Protein AF-D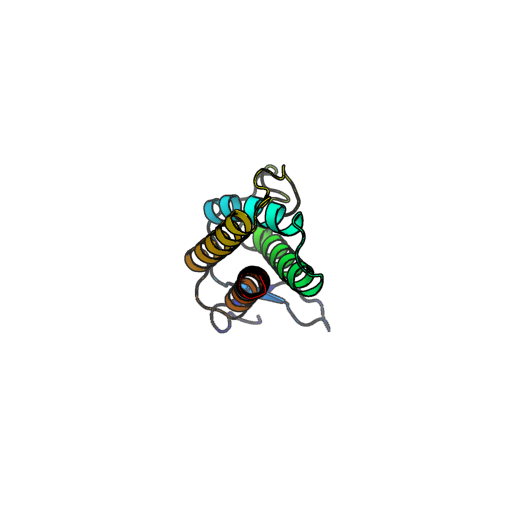4X4C1-F1 (afdb_monomer_lite)

Sequence (150 aa):
SYGEYNGAVPYGGQTGIPSRWRPAKAMPIELHLQLAPLMRGLAAVGFSSRVRSKLGAARSELDDWWPMEHRDEQGRALDDIYYGGPIVVCGDSDVERLAMLTEARSIVLRGYDDCKPRRTLLAAFDAGVAELQKAERNGAAAFAGARGAN

Radius of gyration: 18.11 Å; chains: 1; bounding box: 56×32×57 Å

InterPro domains:
  IPR040531 Domain of unknown function DUF5623 [PF18536] (21-130)

Foldseek 3Di:
DPDDDQQWDFDDDDVVGDTDIDGVAAFDPVLLLVLQLLLVQLLVDDDDPVLNVLSVVLLVNSLVVVCVRCVPPDDPPPRPSNNDDDNPQHCPDLVSNLVSLVSSLVSLPVGGDDDPSSVSSNVSSVVSNVRSVVVVVVVVVVVVVVVVVD

pLDDT: mean 86.86, std 12.51, range [45.78, 98.5]

Organism: NCBI:txid742159

Secondary structure (DSSP, 8-state):
----BTTEEEE---TTSPPEEEESSPPPHHHHHHHHHHHHHHHHS---HHHHHHHHHHHHHHHHHHHHHSTTT--GGGTTTTTSS-------SHHHHHHHHHHHHHHHHHHS-S-HHHHHHHHHHHHHHHHHHHHHHHHHHHHHHHHTT-

Structure (mmCIF, N/CA/C/O backbone):
data_AF-D4X4C1-F1
#
_entry.id   AF-D4X4C1-F1
#
loop_
_atom_site.group_PDB
_atom_site.id
_atom_site.type_symbol
_atom_site.label_atom_id
_atom_site.label_alt_id
_atom_site.label_comp_id
_atom_site.label_asym_id
_atom_site.label_entity_id
_atom_site.label_seq_id
_atom_site.pdbx_PDB_ins_code
_atom_site.Cartn_x
_atom_site.Cartn_y
_atom_site.Cartn_z
_atom_site.occupancy
_atom_site.B_iso_or_equiv
_atom_site.auth_seq_id
_atom_site.auth_comp_id
_atom_site.auth_asym_id
_atom_site.auth_atom_id
_atom_site.pdbx_PDB_model_num
ATOM 1 N N . SER A 1 1 ? 23.581 -10.715 -14.361 1.00 49.72 1 SER A N 1
ATOM 2 C CA . SER A 1 1 ? 22.423 -9.982 -13.819 1.00 49.72 1 SER A CA 1
ATOM 3 C C . SER A 1 1 ? 21.867 -10.788 -12.661 1.00 49.72 1 SER A C 1
ATOM 5 O O . SER A 1 1 ? 21.866 -12.010 -12.742 1.00 49.72 1 SER A O 1
ATOM 7 N N . TYR A 1 2 ? 21.440 -10.149 -11.573 1.00 56.53 2 TYR A N 1
ATOM 8 C CA . TYR A 1 2 ? 20.542 -10.825 -10.638 1.00 56.53 2 TYR A CA 1
ATOM 9 C C . TYR A 1 2 ? 19.209 -10.963 -11.382 1.00 56.53 2 TYR A C 1
ATOM 11 O O . TYR A 1 2 ? 18.573 -9.958 -11.693 1.00 56.53 2 TYR A O 1
ATOM 19 N N . GLY A 1 3 ? 18.909 -12.180 -11.837 1.00 76.31 3 GLY A N 1
ATOM 20 C CA . GLY A 1 3 ? 17.711 -12.478 -12.618 1.00 76.31 3 GLY A CA 1
ATOM 21 C C . GLY A 1 3 ? 16.436 -12.330 -11.792 1.00 76.31 3 GLY A C 1
ATOM 22 O O . GLY A 1 3 ? 16.487 -12.169 -10.570 1.00 76.31 3 GLY A O 1
ATOM 23 N N . GLU A 1 4 ? 15.295 -12.395 -12.474 1.00 82.81 4 GLU A N 1
ATOM 24 C CA . GLU A 1 4 ? 14.002 -12.567 -11.819 1.00 82.81 4 GLU A CA 1
ATOM 25 C C . GLU A 1 4 ? 14.052 -13.766 -10.860 1.00 82.81 4 GLU A C 1
ATOM 27 O O . GLU A 1 4 ? 14.576 -14.831 -11.195 1.00 82.81 4 GLU A O 1
ATOM 32 N N . TYR A 1 5 ? 13.514 -13.592 -9.655 1.00 84.50 5 TYR A N 1
ATOM 33 C CA . TYR A 1 5 ? 13.437 -14.637 -8.644 1.00 84.50 5 TYR A CA 1
ATOM 34 C C . TYR A 1 5 ? 12.056 -14.628 -7.992 1.00 84.50 5 TYR A C 1
ATOM 36 O O . TYR A 1 5 ? 11.664 -13.644 -7.364 1.00 84.50 5 TYR A O 1
ATOM 44 N N . ASN A 1 6 ? 11.319 -15.737 -8.124 1.00 89.44 6 ASN A N 1
ATOM 45 C CA . ASN A 1 6 ? 9.973 -15.915 -7.565 1.00 89.44 6 ASN A CA 1
ATOM 46 C C . ASN A 1 6 ? 9.020 -14.737 -7.877 1.00 89.44 6 ASN A C 1
ATOM 48 O O . ASN A 1 6 ? 8.379 -14.196 -6.970 1.00 89.44 6 ASN A O 1
ATOM 52 N N . GLY A 1 7 ? 8.972 -14.308 -9.145 1.00 92.12 7 GLY A N 1
ATOM 53 C CA . GLY A 1 7 ? 8.093 -13.230 -9.615 1.00 92.12 7 GLY A CA 1
ATOM 54 C C . GLY A 1 7 ? 8.498 -11.824 -9.159 1.00 92.12 7 GLY A C 1
ATOM 55 O O . GLY A 1 7 ? 7.677 -10.906 -9.185 1.00 92.12 7 GLY A O 1
ATOM 56 N N . ALA A 1 8 ? 9.738 -11.640 -8.699 1.00 94.06 8 ALA A N 1
ATOM 57 C CA . ALA A 1 8 ? 10.288 -10.347 -8.315 1.00 94.06 8 ALA A CA 1
ATOM 58 C C . ALA A 1 8 ? 11.611 -10.073 -9.036 1.00 94.06 8 ALA A C 1
ATOM 60 O O . ALA A 1 8 ? 12.411 -10.983 -9.254 1.00 94.06 8 ALA A O 1
ATOM 61 N N . VAL A 1 9 ? 11.859 -8.805 -9.356 1.00 92.75 9 VAL A N 1
ATOM 62 C CA . VAL A 1 9 ? 13.110 -8.335 -9.958 1.00 92.75 9 VAL A CA 1
ATOM 63 C C . VAL A 1 9 ? 13.825 -7.374 -9.011 1.00 92.75 9 VAL A C 1
ATOM 65 O O . VAL A 1 9 ? 13.172 -6.581 -8.318 1.00 92.75 9 VAL A O 1
ATOM 68 N N . PRO A 1 10 ? 15.163 -7.436 -8.944 1.00 91.50 10 PRO A N 1
ATOM 69 C CA . PRO A 1 10 ? 15.923 -6.508 -8.135 1.00 91.50 10 PRO A CA 1
ATOM 70 C C . PRO A 1 10 ? 15.916 -5.123 -8.783 1.00 91.50 10 PRO A C 1
ATOM 72 O O . PRO A 1 10 ? 16.012 -4.982 -10.003 1.00 91.50 10 PRO A O 1
ATOM 75 N N . TYR A 1 11 ? 15.845 -4.091 -7.955 1.00 87.69 11 TYR A N 1
ATOM 76 C CA . TYR A 1 11 ? 16.026 -2.710 -8.373 1.00 87.69 11 TYR A CA 1
ATOM 77 C C . TYR A 1 11 ? 16.848 -1.953 -7.329 1.00 87.69 11 TYR A C 1
ATOM 79 O O . TYR A 1 11 ? 16.915 -2.324 -6.151 1.00 87.69 11 TYR A O 1
ATOM 87 N N . GLY A 1 12 ? 17.525 -0.905 -7.794 1.00 76.31 12 GLY A N 1
ATOM 88 C CA . GLY A 1 12 ? 18.534 -0.225 -6.996 1.00 76.31 12 GLY A CA 1
ATOM 89 C C . GLY A 1 12 ? 19.686 -1.150 -6.580 1.00 76.31 12 GLY A C 1
ATOM 90 O O . GLY A 1 12 ? 19.873 -2.250 -7.107 1.00 76.31 12 GLY A O 1
ATOM 91 N N . GLY A 1 13 ? 20.463 -0.681 -5.608 1.00 65.38 13 GLY A N 1
ATOM 92 C CA . GLY A 1 13 ? 21.678 -1.342 -5.140 1.00 65.38 13 GLY A CA 1
ATOM 93 C C . GLY A 1 13 ? 22.934 -0.690 -5.715 1.00 65.38 13 GLY A C 1
ATOM 94 O O . GLY A 1 13 ? 23.087 -0.529 -6.923 1.00 65.38 13 GLY A O 1
ATOM 95 N N . GLN A 1 14 ? 23.835 -0.309 -4.817 1.00 61.19 14 GLN A N 1
ATOM 96 C CA . GLN A 1 14 ? 25.229 0.002 -5.123 1.00 61.19 14 GLN A CA 1
ATOM 97 C C . GLN A 1 14 ? 26.100 -1.139 -4.592 1.00 61.19 14 GLN A C 1
ATOM 99 O O . GLN A 1 14 ? 25.642 -1.947 -3.782 1.00 61.19 14 GLN A O 1
ATOM 104 N N . THR A 1 15 ? 27.361 -1.212 -5.013 1.00 69.62 15 THR A N 1
ATOM 105 C CA . THR A 1 15 ? 28.326 -2.164 -4.446 1.00 69.62 15 THR A CA 1
ATOM 106 C C . THR A 1 15 ? 28.327 -2.069 -2.916 1.00 69.62 15 THR A C 1
ATOM 108 O O . THR A 1 15 ? 28.606 -1.012 -2.361 1.00 69.62 15 THR A O 1
ATOM 111 N N . GLY A 1 16 ? 27.988 -3.168 -2.235 1.00 74.56 16 GLY A N 1
ATOM 112 C CA . GLY A 1 16 ? 27.898 -3.233 -0.769 1.00 74.56 16 GLY A CA 1
ATOM 113 C C . GLY A 1 16 ? 26.521 -2.911 -0.167 1.00 74.56 16 GLY A C 1
ATOM 114 O O . GLY A 1 16 ? 26.331 -3.134 1.025 1.00 74.56 16 GLY A O 1
ATOM 115 N N . ILE A 1 17 ? 25.545 -2.458 -0.962 1.00 75.38 17 ILE A N 1
ATOM 116 C CA . ILE A 1 17 ? 24.158 -2.233 -0.526 1.00 75.38 17 ILE A CA 1
ATOM 117 C C . ILE A 1 17 ? 23.270 -3.347 -1.100 1.00 75.38 17 ILE A C 1
ATOM 119 O O . ILE A 1 17 ? 23.222 -3.503 -2.323 1.00 75.38 17 ILE A O 1
ATOM 123 N N . PRO A 1 18 ? 22.544 -4.115 -0.262 1.00 78.56 18 PRO A N 1
ATOM 124 C CA . PRO A 1 18 ? 21.614 -5.129 -0.749 1.00 78.56 18 PRO A CA 1
ATOM 125 C C . PRO A 1 18 ? 20.574 -4.538 -1.709 1.00 78.56 18 PRO A C 1
ATOM 127 O O . PRO A 1 18 ? 19.981 -3.497 -1.423 1.00 78.56 18 PRO A O 1
ATOM 130 N N . SER A 1 19 ? 20.323 -5.217 -2.830 1.00 83.94 19 SER A N 1
ATOM 131 C CA . SER A 1 19 ? 19.269 -4.815 -3.766 1.00 83.94 19 SER A CA 1
ATOM 132 C C . SER A 1 19 ? 17.891 -4.872 -3.108 1.00 83.94 19 SER A C 1
ATOM 134 O O . SER A 1 19 ? 17.571 -5.818 -2.378 1.00 83.94 19 SER A O 1
ATOM 136 N N . ARG A 1 20 ? 17.054 -3.878 -3.418 1.00 90.25 20 ARG A N 1
ATOM 137 C CA . ARG A 1 20 ? 15.615 -3.927 -3.143 1.00 90.25 20 ARG A CA 1
ATOM 138 C C . ARG A 1 20 ? 14.928 -4.726 -4.245 1.00 90.25 20 ARG A C 1
ATOM 140 O O . ARG A 1 20 ? 15.529 -5.020 -5.275 1.00 90.25 20 ARG A O 1
ATOM 147 N N . TRP A 1 21 ? 13.687 -5.131 -4.002 1.00 93.75 21 TRP A N 1
ATOM 148 C CA . TRP A 1 21 ? 12.955 -6.036 -4.884 1.00 93.75 21 TRP A CA 1
ATOM 149 C C . TRP A 1 21 ? 11.563 -5.494 -5.148 1.00 93.75 21 TRP A C 1
ATOM 151 O O . TRP A 1 21 ? 10.847 -5.178 -4.201 1.00 93.75 21 TRP A O 1
ATOM 161 N N . ARG A 1 22 ? 11.180 -5.457 -6.422 1.00 94.94 22 ARG A N 1
ATOM 162 C CA . ARG A 1 22 ? 9.832 -5.102 -6.868 1.00 94.94 22 ARG A CA 1
ATOM 163 C C . ARG A 1 22 ? 9.187 -6.283 -7.594 1.00 94.94 22 ARG A C 1
ATOM 165 O O . ARG A 1 22 ? 9.913 -7.186 -8.021 1.00 94.94 22 ARG A O 1
ATOM 172 N N . PRO A 1 23 ? 7.855 -6.324 -7.731 1.00 96.56 23 PRO A N 1
ATOM 173 C CA . PRO A 1 23 ? 7.194 -7.292 -8.598 1.00 96.56 23 PRO A CA 1
ATOM 174 C C . PRO A 1 23 ? 7.767 -7.244 -10.022 1.00 96.56 23 PRO A C 1
ATOM 176 O O . PRO A 1 23 ? 8.090 -6.174 -10.537 1.00 96.56 23 PRO A O 1
ATOM 179 N N . ALA A 1 24 ? 7.938 -8.412 -10.645 1.00 95.00 24 ALA A N 1
ATOM 180 C CA . ALA A 1 24 ? 8.438 -8.509 -12.017 1.00 95.00 24 ALA A CA 1
ATOM 181 C C . ALA A 1 24 ? 7.426 -7.932 -13.018 1.00 95.00 24 ALA A C 1
ATOM 183 O O . ALA A 1 24 ? 7.781 -7.147 -13.897 1.00 95.00 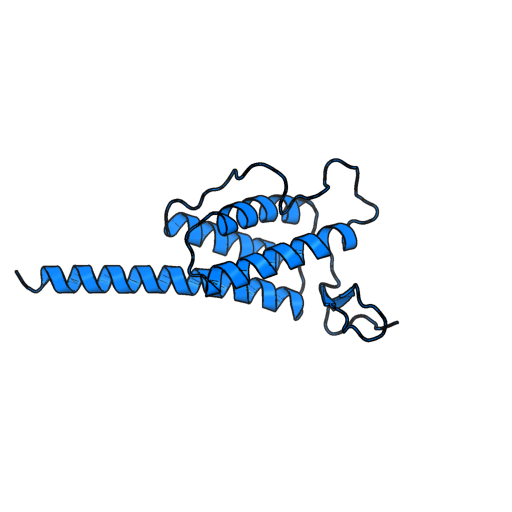24 ALA A O 1
ATOM 184 N N . LYS A 1 25 ? 6.151 -8.281 -12.826 1.00 94.75 25 LYS A N 1
ATOM 185 C CA . LYS A 1 25 ? 5.018 -7.705 -13.545 1.00 94.75 25 LYS A CA 1
ATOM 186 C C . LYS A 1 25 ? 4.744 -6.291 -13.039 1.00 94.75 25 LYS A C 1
ATOM 188 O O . LYS A 1 25 ? 4.508 -6.120 -11.847 1.00 94.75 25 LYS A O 1
ATOM 193 N N . ALA A 1 26 ? 4.737 -5.327 -13.953 1.00 94.69 26 ALA A N 1
ATOM 194 C CA . ALA A 1 26 ? 4.292 -3.966 -13.680 1.00 94.69 26 ALA A CA 1
ATOM 195 C C . ALA A 1 26 ? 2.781 -3.923 -13.409 1.00 94.69 26 ALA A C 1
ATOM 197 O O . ALA A 1 26 ? 2.005 -4.605 -14.092 1.00 94.69 26 ALA A O 1
ATOM 198 N N . MET A 1 27 ? 2.360 -3.118 -12.436 1.00 96.69 27 MET A N 1
ATOM 199 C CA . MET A 1 27 ? 0.948 -2.800 -12.257 1.00 96.69 27 MET A CA 1
ATOM 200 C C . MET A 1 27 ? 0.522 -1.821 -13.367 1.00 96.69 27 MET A C 1
ATOM 202 O O . MET A 1 27 ? 1.248 -0.884 -13.656 1.00 96.69 27 MET A O 1
ATOM 206 N N . PRO A 1 28 ? -0.657 -1.981 -13.991 1.00 95.06 28 PRO A N 1
ATOM 207 C CA . PRO A 1 28 ? -1.173 -0.996 -14.944 1.00 95.06 28 PRO A CA 1
ATOM 208 C C . PRO A 1 28 ? -1.282 0.424 -14.365 1.00 95.06 28 PRO A C 1
ATOM 210 O O . PRO A 1 28 ? -1.666 0.595 -13.202 1.00 95.06 28 PRO A O 1
ATOM 213 N N . ILE A 1 29 ? -1.047 1.441 -15.203 1.00 93.19 29 ILE A N 1
ATOM 214 C CA . ILE A 1 29 ? -1.110 2.865 -14.828 1.00 93.19 29 ILE A CA 1
ATOM 215 C C . ILE A 1 29 ? -2.432 3.213 -14.142 1.00 93.19 29 ILE A C 1
ATOM 217 O O . ILE A 1 29 ? -2.455 3.889 -13.115 1.00 93.19 29 ILE A O 1
ATOM 221 N N . GLU A 1 30 ? -3.550 2.719 -14.664 1.00 93.81 30 GLU A N 1
ATOM 222 C CA . GLU A 1 30 ? -4.881 3.025 -14.142 1.00 93.81 30 GLU A CA 1
ATOM 223 C C . GLU A 1 30 ? -5.056 2.532 -12.703 1.00 93.81 30 GLU A C 1
ATOM 225 O O . GLU A 1 30 ? -5.705 3.192 -11.891 1.00 93.81 30 GLU A O 1
ATOM 230 N N . LEU A 1 31 ? -4.450 1.391 -12.364 1.00 96.75 31 LEU A N 1
ATOM 231 C CA . LEU A 1 31 ? -4.486 0.849 -11.008 1.00 96.75 31 LEU A CA 1
ATOM 232 C C . LEU A 1 31 ? -3.603 1.665 -10.060 1.00 96.75 31 LEU A C 1
ATOM 234 O O . LEU A 1 31 ? -4.013 1.929 -8.930 1.00 96.75 31 LEU A O 1
ATOM 238 N N . HIS A 1 32 ? -2.452 2.146 -10.527 1.00 95.19 32 HIS A N 1
ATOM 239 C CA . HIS A 1 32 ? -1.633 3.105 -9.786 1.00 95.19 32 HIS A CA 1
ATOM 240 C C . HIS A 1 32 ? -2.398 4.400 -9.483 1.00 95.19 32 HIS A C 1
ATOM 242 O O . HIS A 1 32 ? -2.400 4.868 -8.342 1.00 95.19 32 HIS A O 1
ATOM 248 N N . LEU A 1 33 ? -3.107 4.946 -10.474 1.00 92.75 33 LEU A N 1
ATOM 249 C CA . LEU A 1 33 ? -3.909 6.164 -10.325 1.00 92.75 33 LEU A CA 1
ATOM 250 C C . LEU A 1 33 ? -5.094 5.990 -9.365 1.00 92.75 33 LEU A C 1
ATOM 252 O O . LEU A 1 33 ? -5.473 6.944 -8.687 1.00 92.75 33 LEU A O 1
ATOM 256 N N . GLN A 1 34 ? -5.654 4.783 -9.266 1.00 94.88 34 GLN A N 1
ATOM 257 C CA . GLN A 1 34 ? -6.672 4.443 -8.266 1.00 94.88 34 GLN A CA 1
ATOM 258 C C . GLN A 1 34 ? -6.070 4.262 -6.865 1.00 94.88 34 GLN A C 1
ATOM 260 O O . GLN A 1 34 ? -6.650 4.711 -5.877 1.00 94.88 34 GLN A O 1
ATOM 265 N N . LEU A 1 35 ? -4.895 3.635 -6.762 1.00 96.06 35 LEU A N 1
ATOM 266 C CA . LEU A 1 35 ? -4.249 3.319 -5.487 1.00 96.06 35 LEU A CA 1
ATOM 267 C C . LEU A 1 35 ? -3.644 4.551 -4.806 1.00 96.06 35 LEU A C 1
ATOM 269 O O . LEU A 1 35 ? -3.739 4.707 -3.588 1.00 96.06 35 LEU A O 1
ATOM 273 N N . ALA A 1 36 ? -3.029 5.437 -5.583 1.00 94.81 36 ALA A N 1
ATOM 274 C CA . ALA A 1 36 ? -2.347 6.627 -5.096 1.00 94.81 36 ALA A CA 1
ATOM 275 C C . ALA A 1 36 ? -3.189 7.512 -4.146 1.00 94.81 36 ALA A C 1
ATOM 277 O O . ALA A 1 36 ? -2.735 7.764 -3.024 1.00 94.81 36 ALA A O 1
ATOM 278 N N . PRO A 1 37 ? -4.418 7.953 -4.495 1.00 93.88 37 PRO A N 1
ATOM 279 C CA . PRO A 1 37 ? -5.241 8.757 -3.590 1.00 93.88 37 PRO A CA 1
ATOM 280 C C . PRO A 1 37 ? -5.629 8.011 -2.307 1.00 93.88 37 PRO A C 1
ATOM 282 O O . PRO A 1 37 ? -5.677 8.636 -1.247 1.00 93.88 37 PRO A O 1
ATOM 285 N N . LEU A 1 38 ? -5.837 6.688 -2.366 1.00 95.25 38 LEU A N 1
ATOM 286 C CA . LEU A 1 38 ? -6.089 5.875 -1.171 1.00 95.25 38 LEU A CA 1
ATOM 287 C C . LEU A 1 38 ? -4.878 5.899 -0.239 1.00 95.25 38 LEU A C 1
ATOM 289 O O . LEU A 1 38 ? -5.028 6.135 0.955 1.00 95.25 38 LEU A O 1
ATOM 293 N N . MET A 1 39 ? -3.671 5.720 -0.781 1.00 95.19 39 MET A N 1
ATOM 294 C CA . MET A 1 39 ? -2.434 5.755 0.003 1.00 95.19 39 MET A CA 1
ATOM 295 C C . MET A 1 39 ? -2.166 7.132 0.616 1.00 95.19 39 MET A C 1
ATOM 297 O O . MET A 1 39 ? -1.714 7.208 1.760 1.00 95.19 39 MET A O 1
ATOM 301 N N . ARG A 1 40 ? -2.470 8.222 -0.103 1.00 93.00 40 ARG A N 1
ATOM 302 C CA . ARG A 1 40 ? -2.382 9.586 0.446 1.00 93.00 40 ARG A CA 1
ATOM 303 C C . ARG A 1 40 ? -3.364 9.790 1.599 1.00 93.00 40 ARG A C 1
ATOM 305 O O . ARG A 1 40 ? -2.960 10.278 2.651 1.00 93.00 40 ARG A O 1
ATOM 312 N N . GLY A 1 41 ? -4.608 9.347 1.438 1.00 91.62 41 GLY A N 1
ATOM 313 C CA . GLY A 1 41 ? -5.609 9.388 2.500 1.00 91.62 41 GLY A CA 1
ATOM 314 C C . GLY A 1 41 ? -5.226 8.549 3.721 1.00 91.62 41 GLY A C 1
ATOM 315 O O . GLY A 1 41 ? -5.251 9.040 4.846 1.00 91.62 41 GLY A O 1
ATOM 316 N N . LEU A 1 42 ? -4.772 7.310 3.511 1.00 92.19 42 LEU A N 1
ATOM 317 C CA . LEU A 1 42 ? -4.310 6.414 4.579 1.00 92.19 42 LEU A CA 1
ATOM 318 C C . LEU A 1 42 ? -3.088 6.959 5.337 1.00 92.19 42 LEU A C 1
ATOM 320 O O . LEU A 1 42 ? -2.902 6.638 6.510 1.00 92.19 42 LEU A O 1
ATOM 324 N N . ALA A 1 43 ? -2.261 7.786 4.694 1.00 87.75 43 ALA A N 1
ATOM 325 C CA . ALA A 1 43 ? -1.142 8.462 5.346 1.00 87.75 43 ALA A CA 1
ATOM 326 C C . ALA A 1 43 ? -1.575 9.668 6.202 1.00 87.75 43 ALA A C 1
ATOM 328 O O . ALA A 1 43 ? -0.851 10.041 7.125 1.00 87.75 43 ALA A O 1
ATOM 329 N N . ALA A 1 44 ? -2.730 10.271 5.905 1.00 84.50 44 ALA A N 1
ATOM 330 C CA . ALA A 1 44 ? -3.256 11.446 6.601 1.00 84.50 44 ALA A CA 1
ATOM 331 C C . ALA A 1 44 ? -4.102 11.105 7.843 1.00 84.50 44 ALA A C 1
ATOM 333 O O . ALA A 1 44 ? -4.354 11.977 8.672 1.00 84.50 44 ALA A O 1
ATOM 334 N N . VAL A 1 45 ? -4.532 9.848 7.994 1.00 83.81 45 VAL A N 1
ATOM 335 C CA . VAL A 1 45 ? -5.410 9.410 9.093 1.00 83.81 45 VAL A CA 1
ATOM 336 C C . VAL A 1 45 ? -4.648 8.929 10.337 1.00 83.81 45 VAL A C 1
ATOM 338 O O . VAL A 1 45 ? -3.481 8.531 10.295 1.00 83.81 45 VAL A O 1
ATOM 341 N N . GLY A 1 46 ? -5.340 8.943 11.479 1.00 83.31 46 GLY A N 1
ATOM 342 C CA . GLY A 1 46 ? -4.789 8.636 12.802 1.00 83.31 46 GLY A CA 1
ATOM 343 C C . GLY A 1 46 ? -4.634 7.145 13.117 1.00 83.31 46 GLY A C 1
ATOM 344 O O . GLY A 1 46 ? -5.282 6.657 14.036 1.00 83.31 46 GLY A O 1
ATOM 345 N N . PHE A 1 47 ? -3.760 6.429 12.404 1.00 91.56 47 PHE A N 1
ATOM 346 C CA . PHE A 1 47 ? -3.309 5.089 12.813 1.00 91.56 47 PHE A CA 1
ATOM 347 C C . PHE A 1 47 ? -2.248 5.148 13.924 1.00 91.56 47 PHE A C 1
ATOM 349 O O . PHE A 1 47 ? -1.543 6.154 14.094 1.00 91.56 47 PHE A O 1
ATOM 356 N N . SER A 1 48 ? -2.055 4.030 14.631 1.00 94.44 48 SER A N 1
ATOM 357 C CA . SER A 1 48 ? -0.912 3.862 15.532 1.00 94.44 48 SER A CA 1
ATOM 358 C C . SER A 1 48 ? 0.412 4.088 14.796 1.00 94.44 48 SER A C 1
ATOM 360 O O . SER A 1 48 ? 0.534 3.853 13.591 1.00 94.44 48 SER A O 1
ATOM 362 N N . SER A 1 49 ? 1.454 4.500 15.526 1.00 94.50 49 SER A N 1
ATOM 363 C CA . SER A 1 49 ? 2.786 4.720 14.943 1.00 94.50 49 SER A CA 1
ATOM 364 C C . SER A 1 49 ? 3.301 3.491 14.188 1.00 94.50 49 SER A C 1
ATOM 366 O O . SER A 1 49 ? 3.897 3.628 13.124 1.00 94.50 49 SER A O 1
ATOM 368 N N . ARG A 1 50 ? 3.015 2.285 14.693 1.00 95.50 50 ARG A N 1
ATOM 369 C CA . ARG A 1 50 ? 3.399 1.018 14.063 1.00 95.50 50 ARG A CA 1
ATOM 370 C C . ARG A 1 50 ? 2.714 0.816 12.712 1.00 95.50 50 ARG A C 1
ATOM 372 O O . ARG A 1 50 ? 3.394 0.465 11.750 1.00 95.50 50 ARG A O 1
ATOM 379 N N . VAL A 1 51 ? 1.394 0.991 12.638 1.00 96.25 51 VAL A N 1
ATOM 380 C CA . VAL A 1 51 ? 0.641 0.824 11.383 1.00 96.25 51 VAL A CA 1
ATOM 381 C C . VAL A 1 51 ? 0.988 1.938 10.403 1.00 96.25 51 VAL A C 1
ATOM 383 O O . VAL A 1 51 ? 1.291 1.649 9.246 1.00 96.25 51 VAL A O 1
ATOM 386 N N . ARG A 1 52 ? 1.079 3.183 10.875 1.00 95.00 52 ARG A N 1
ATOM 387 C CA . ARG A 1 52 ? 1.507 4.325 10.063 1.00 95.00 52 ARG A CA 1
ATOM 388 C C . ARG A 1 52 ? 2.880 4.100 9.429 1.00 95.00 52 ARG A C 1
ATOM 390 O O . ARG A 1 52 ? 3.032 4.344 8.238 1.00 95.00 52 ARG A O 1
ATOM 397 N N . SER A 1 53 ? 3.860 3.579 10.171 1.00 95.69 53 SER A N 1
ATOM 398 C CA . SER A 1 53 ? 5.180 3.258 9.608 1.00 95.69 53 SER A CA 1
ATOM 399 C C . SER A 1 53 ? 5.116 2.177 8.526 1.00 95.69 53 SER A C 1
ATOM 401 O O . SER A 1 53 ? 5.811 2.285 7.520 1.00 95.69 53 SER A O 1
ATOM 403 N N . LYS A 1 54 ? 4.271 1.151 8.693 1.00 97.06 54 LYS A N 1
ATOM 404 C CA . LYS A 1 54 ? 4.083 0.107 7.671 1.00 97.06 54 LYS A CA 1
ATOM 405 C C . LYS A 1 54 ? 3.437 0.654 6.399 1.00 97.06 54 LYS A C 1
ATOM 407 O O . LYS A 1 54 ? 3.923 0.368 5.310 1.00 97.06 54 LYS A O 1
ATOM 412 N N . LEU A 1 55 ? 2.364 1.432 6.538 1.00 96.56 55 LEU A N 1
ATOM 413 C CA . LEU A 1 55 ? 1.670 2.055 5.408 1.00 96.56 55 LEU A CA 1
ATOM 414 C C . LEU A 1 55 ? 2.562 3.085 4.703 1.00 96.56 55 LEU A C 1
ATOM 416 O O . LEU A 1 55 ? 2.584 3.139 3.478 1.00 96.56 55 LEU A O 1
ATOM 420 N N . GLY A 1 56 ? 3.351 3.842 5.469 1.00 95.75 56 GLY A N 1
ATOM 421 C CA . GLY A 1 56 ? 4.359 4.757 4.940 1.00 95.75 56 GLY A CA 1
ATOM 422 C C . GLY A 1 56 ? 5.418 4.033 4.112 1.00 95.75 56 GLY A C 1
ATOM 423 O O . GLY A 1 56 ? 5.666 4.432 2.980 1.00 95.75 56 GLY A O 1
ATOM 424 N N . ALA A 1 57 ? 5.975 2.931 4.627 1.00 95.81 57 ALA A N 1
ATOM 425 C CA . ALA A 1 57 ? 6.938 2.122 3.882 1.00 95.81 57 ALA A CA 1
ATOM 426 C C . ALA A 1 57 ? 6.322 1.525 2.606 1.00 95.81 57 ALA A C 1
ATOM 428 O O . ALA A 1 57 ? 6.943 1.568 1.552 1.00 95.81 57 ALA A O 1
ATOM 429 N N . ALA A 1 58 ? 5.083 1.028 2.681 1.00 97.06 58 ALA A N 1
ATOM 430 C CA . ALA A 1 58 ? 4.352 0.528 1.519 1.00 97.06 58 ALA A CA 1
ATOM 431 C C . ALA A 1 58 ? 4.153 1.612 0.445 1.00 97.06 58 ALA A C 1
ATOM 433 O O . ALA A 1 58 ? 4.350 1.343 -0.736 1.00 97.06 58 ALA A O 1
ATOM 434 N N . ARG A 1 59 ? 3.816 2.845 0.848 1.00 96.38 59 ARG A N 1
ATOM 435 C CA . ARG A 1 59 ? 3.712 3.985 -0.072 1.00 96.38 59 ARG A CA 1
ATOM 436 C C . ARG A 1 59 ? 5.053 4.311 -0.729 1.00 96.38 59 ARG A C 1
ATOM 438 O O . ARG A 1 59 ? 5.078 4.528 -1.930 1.00 96.38 59 ARG A O 1
ATOM 445 N N . SER A 1 60 ? 6.145 4.319 0.037 1.00 94.69 60 SER A N 1
ATOM 446 C CA . SER A 1 60 ? 7.489 4.568 -0.503 1.00 94.69 60 SER A CA 1
ATOM 447 C C . SER A 1 60 ? 7.929 3.498 -1.500 1.00 94.69 60 SER A C 1
ATOM 449 O O . SER A 1 60 ? 8.508 3.828 -2.522 1.00 94.69 60 SER A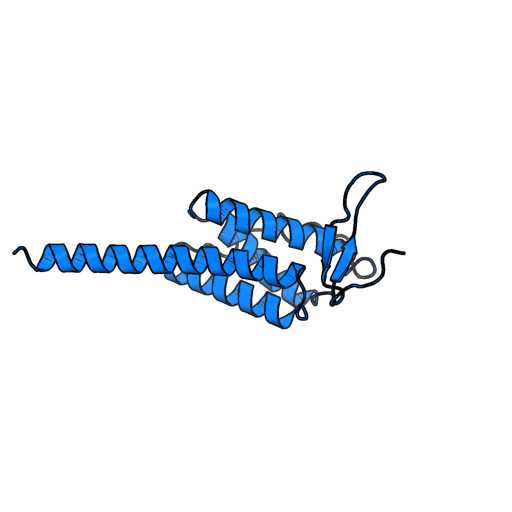 O 1
ATOM 451 N N . GLU A 1 61 ? 7.644 2.222 -1.230 1.00 95.88 61 GLU A N 1
ATOM 452 C CA . GLU A 1 61 ? 7.911 1.142 -2.191 1.00 95.88 61 GLU A CA 1
ATOM 453 C C . GLU A 1 61 ? 7.142 1.363 -3.500 1.00 95.88 61 GLU A C 1
ATOM 455 O O . GLU A 1 61 ? 7.728 1.309 -4.572 1.00 95.88 61 GLU A O 1
ATOM 460 N N . LEU A 1 62 ? 5.844 1.666 -3.422 1.00 96.44 62 LEU A N 1
ATOM 461 C CA . LEU A 1 62 ? 5.024 1.915 -4.611 1.00 96.44 62 LEU A CA 1
ATOM 462 C C . LEU A 1 62 ? 5.507 3.125 -5.428 1.00 96.44 62 LEU A C 1
ATOM 464 O O . LEU A 1 62 ? 5.466 3.083 -6.657 1.00 96.44 62 LEU A O 1
ATOM 468 N N . ASP A 1 63 ? 5.970 4.174 -4.748 1.00 93.94 63 ASP A N 1
ATOM 469 C CA . ASP A 1 63 ? 6.565 5.359 -5.368 1.00 93.94 63 ASP A CA 1
ATOM 470 C C . ASP A 1 63 ? 7.899 5.046 -6.057 1.00 93.94 63 ASP A C 1
ATOM 472 O O . ASP A 1 63 ? 8.120 5.469 -7.186 1.00 93.94 63 ASP A O 1
ATOM 476 N N . ASP A 1 64 ? 8.745 4.216 -5.440 1.00 92.69 64 ASP A N 1
ATOM 477 C CA . ASP A 1 64 ? 9.989 3.748 -6.055 1.00 92.69 64 ASP A CA 1
ATOM 478 C C . ASP A 1 64 ? 9.737 2.855 -7.285 1.00 92.69 64 ASP A C 1
ATOM 480 O O . ASP A 1 64 ? 10.522 2.852 -8.240 1.00 92.69 64 ASP A O 1
ATOM 484 N N . TRP A 1 65 ? 8.686 2.029 -7.246 1.00 94.31 65 TRP A N 1
ATOM 485 C CA . TRP A 1 65 ? 8.388 1.068 -8.310 1.00 94.31 65 TRP A CA 1
ATOM 486 C C . TRP A 1 65 ? 7.751 1.743 -9.525 1.00 94.31 65 TRP A C 1
ATOM 488 O O . TRP A 1 65 ? 8.114 1.402 -10.648 1.00 94.31 65 TRP A O 1
ATOM 498 N N . TRP A 1 66 ? 6.890 2.743 -9.314 1.00 92.25 66 TRP A N 1
ATOM 499 C CA . TRP A 1 66 ? 6.201 3.503 -10.364 1.00 92.25 66 TRP A CA 1
ATOM 500 C C . TRP A 1 66 ? 7.104 3.920 -11.546 1.00 92.25 66 TRP A C 1
ATOM 502 O O . TRP A 1 66 ? 6.844 3.496 -12.679 1.00 92.25 66 TRP A O 1
ATOM 512 N N . PRO A 1 67 ? 8.213 4.661 -11.339 1.00 88.81 67 PRO A N 1
ATOM 513 C CA . PRO A 1 67 ? 9.056 5.100 -12.443 1.00 88.81 67 PRO A CA 1
ATOM 514 C C . PRO A 1 67 ? 9.840 3.953 -13.095 1.00 88.81 67 PRO A C 1
ATOM 516 O O . PRO A 1 67 ? 10.279 4.065 -14.241 1.00 88.81 67 PRO A O 1
ATOM 519 N N . MET A 1 68 ? 10.040 2.850 -12.368 1.00 89.69 68 MET A N 1
ATOM 520 C CA . MET A 1 68 ? 10.726 1.652 -12.855 1.00 89.69 68 MET A CA 1
ATOM 521 C C . MET A 1 68 ? 9.814 0.746 -13.682 1.00 89.69 68 MET A C 1
ATOM 523 O O . MET A 1 68 ? 10.319 -0.043 -14.483 1.00 89.69 68 MET A O 1
ATOM 527 N N . GLU A 1 69 ? 8.506 0.832 -13.460 1.00 91.88 69 GLU A N 1
ATOM 528 C CA . GLU A 1 69 ? 7.472 0.076 -14.163 1.00 91.88 69 GLU A CA 1
ATOM 529 C C . GLU A 1 69 ? 7.057 0.755 -15.470 1.00 91.88 69 GLU A C 1
ATOM 531 O O . GLU A 1 69 ? 6.877 0.065 -16.469 1.00 91.88 69 GLU A O 1
ATOM 536 N N . HIS A 1 70 ? 7.025 2.091 -15.500 1.00 88.25 70 HIS A N 1
ATOM 537 C CA . HIS A 1 70 ? 6.512 2.868 -16.637 1.00 88.25 70 HIS A CA 1
ATOM 538 C C . HIS A 1 70 ? 7.556 3.788 -17.272 1.00 88.25 70 HIS A C 1
ATOM 540 O O . HIS A 1 70 ? 7.233 4.892 -17.711 1.00 88.25 70 HIS A O 1
ATOM 546 N N . ARG A 1 71 ? 8.834 3.388 -17.276 1.00 78.75 71 ARG A N 1
ATOM 547 C CA . ARG A 1 71 ? 9.958 4.244 -17.710 1.00 78.75 71 ARG A CA 1
ATOM 548 C C . ARG A 1 71 ? 9.754 4.867 -19.098 1.00 78.75 71 ARG A C 1
ATOM 550 O O . ARG A 1 71 ? 10.127 6.019 -19.295 1.00 78.75 71 ARG A O 1
ATOM 557 N N . ASP A 1 72 ? 9.152 4.121 -20.019 1.00 74.44 72 ASP A N 1
ATOM 558 C CA . ASP A 1 72 ? 8.977 4.530 -21.419 1.00 74.44 72 ASP A CA 1
ATOM 559 C C . ASP A 1 72 ? 7.628 5.236 -21.682 1.00 74.44 72 ASP A C 1
ATOM 561 O O . ASP A 1 72 ? 7.417 5.793 -22.757 1.00 74.44 72 ASP A O 1
ATOM 565 N N . GLU A 1 73 ? 6.722 5.244 -20.698 1.00 70.00 73 GLU A N 1
ATOM 566 C CA . GLU A 1 73 ? 5.343 5.752 -20.811 1.00 70.00 73 GLU A CA 1
ATOM 567 C C . GLU A 1 73 ? 5.147 7.106 -20.093 1.00 70.00 73 GLU A C 1
ATOM 569 O O . GLU A 1 73 ? 4.086 7.727 -20.182 1.00 70.00 73 GLU A O 1
ATOM 574 N N . GLN A 1 74 ? 6.175 7.604 -19.394 1.00 62.44 74 GLN A N 1
ATOM 575 C CA . GLN A 1 74 ? 6.110 8.836 -18.603 1.00 62.44 74 GLN A CA 1
ATOM 576 C C . GLN A 1 74 ? 6.266 10.105 -19.459 1.00 62.44 74 GLN A C 1
ATOM 578 O O . GLN A 1 74 ? 7.364 10.522 -19.827 1.00 62.44 74 GLN A O 1
ATOM 583 N N . GLY A 1 75 ? 5.150 10.794 -19.705 1.00 58.66 75 GLY A N 1
ATOM 584 C CA . GLY A 1 75 ? 5.155 12.252 -19.851 1.00 58.66 75 GLY A CA 1
ATOM 585 C C . GLY A 1 75 ? 5.224 12.926 -18.471 1.00 58.66 75 GLY A C 1
ATOM 586 O O . GLY A 1 75 ? 4.708 12.379 -17.502 1.00 58.66 75 GLY A O 1
ATOM 587 N N . ARG A 1 76 ? 5.789 14.142 -18.379 1.00 55.22 76 ARG A N 1
ATOM 588 C CA . ARG A 1 76 ? 6.017 14.920 -17.127 1.00 55.22 76 ARG A CA 1
ATOM 589 C C . ARG A 1 76 ? 4.792 15.133 -16.209 1.00 55.22 76 ARG A C 1
ATOM 591 O O . ARG A 1 76 ? 4.921 15.713 -15.141 1.00 55.22 76 ARG A O 1
ATOM 598 N N . ALA A 1 77 ? 3.589 14.753 -16.639 1.00 59.00 77 ALA A N 1
ATOM 599 C CA . ALA A 1 77 ? 2.341 14.947 -15.899 1.00 59.00 77 ALA A CA 1
ATOM 600 C C . ALA A 1 77 ? 2.037 13.835 -14.875 1.00 59.00 77 ALA A C 1
ATOM 602 O O . ALA A 1 77 ? 1.053 13.950 -14.149 1.00 59.00 77 ALA A O 1
ATOM 603 N N . LEU A 1 78 ? 2.847 12.770 -14.824 1.00 66.88 78 LEU A N 1
ATOM 604 C CA . LEU A 1 78 ? 2.669 11.634 -13.909 1.00 66.88 78 LEU A CA 1
ATOM 605 C C . LEU A 1 78 ? 3.844 11.451 -12.933 1.00 66.88 78 LEU A C 1
ATOM 607 O O . LEU A 1 78 ? 4.003 10.382 -12.339 1.00 66.88 78 LEU A O 1
ATOM 611 N N . ASP A 1 79 ? 4.664 12.486 -12.771 1.00 69.69 79 ASP A N 1
ATOM 612 C CA . ASP A 1 79 ? 5.695 12.501 -11.741 1.00 69.69 79 ASP A CA 1
ATOM 613 C C . ASP A 1 79 ? 5.016 12.640 -10.370 1.00 69.69 79 ASP A C 1
ATOM 615 O O . ASP A 1 79 ? 4.120 13.466 -10.191 1.00 69.69 79 ASP A O 1
ATOM 619 N N . ASP A 1 80 ? 5.446 11.824 -9.406 1.00 80.50 80 ASP A N 1
ATOM 620 C CA . ASP A 1 80 ? 5.024 11.906 -8.003 1.00 80.50 80 ASP A CA 1
ATOM 621 C C . ASP A 1 80 ? 3.513 11.694 -7.757 1.00 80.50 80 ASP A C 1
ATOM 623 O O . ASP A 1 80 ? 2.830 12.489 -7.115 1.00 80.50 80 ASP A O 1
ATOM 627 N N . ILE A 1 81 ? 2.944 10.589 -8.245 1.00 90.19 81 ILE A N 1
ATOM 628 C CA . ILE A 1 81 ? 1.532 10.284 -7.963 1.00 90.19 81 ILE A CA 1
ATOM 629 C C . ILE A 1 81 ? 1.291 9.894 -6.496 1.00 90.19 81 ILE A C 1
ATOM 631 O O . ILE A 1 81 ? 0.180 10.070 -6.002 1.00 90.19 81 ILE A O 1
ATOM 635 N N . TYR A 1 82 ? 2.275 9.349 -5.773 1.00 93.06 82 TYR A N 1
ATOM 636 C CA . TYR A 1 82 ? 2.058 8.824 -4.418 1.00 93.06 82 TYR A CA 1
ATOM 637 C C . TYR A 1 82 ? 2.252 9.858 -3.308 1.00 93.06 82 TYR A C 1
ATOM 639 O O . TYR A 1 82 ? 1.627 9.713 -2.248 1.00 93.06 82 TYR A O 1
ATOM 647 N N . TYR A 1 83 ? 3.058 10.899 -3.523 1.00 90.62 83 TYR A N 1
ATOM 648 C CA . TYR A 1 83 ? 3.189 12.017 -2.585 1.00 90.62 83 TYR A CA 1
ATOM 649 C C . TYR A 1 83 ? 2.555 13.294 -3.130 1.00 90.62 83 TYR A C 1
ATOM 651 O O . TYR A 1 83 ? 1.972 14.054 -2.352 1.00 90.62 83 TYR A O 1
ATOM 659 N N . GLY A 1 84 ? 2.590 13.484 -4.443 1.00 82.25 84 GLY A N 1
ATOM 660 C CA . GLY A 1 84 ? 1.965 14.587 -5.146 1.00 82.25 84 GLY A CA 1
ATOM 661 C C . GLY A 1 84 ? 0.460 14.411 -5.352 1.00 82.25 84 GLY A C 1
ATOM 662 O O . GLY A 1 84 ? -0.117 13.319 -5.343 1.00 82.25 84 GLY A O 1
ATOM 663 N N . GLY A 1 85 ? -0.204 15.549 -5.530 1.00 77.62 85 GLY A N 1
ATOM 664 C CA . GLY A 1 85 ? -1.639 15.635 -5.774 1.00 77.62 85 GLY A CA 1
ATOM 665 C C . GLY A 1 85 ? -2.496 15.790 -4.510 1.00 77.62 85 GLY A C 1
ATOM 666 O O . GLY A 1 85 ? -2.054 15.537 -3.387 1.00 77.62 85 GLY A O 1
ATOM 667 N N . PRO A 1 86 ? -3.754 16.231 -4.674 1.00 72.31 86 PRO A N 1
ATOM 668 C CA . PRO A 1 86 ? -4.648 16.473 -3.552 1.00 72.31 86 PRO A CA 1
ATOM 669 C C . PRO A 1 86 ? -4.951 15.181 -2.783 1.00 72.31 86 PRO A C 1
ATOM 671 O O . PRO A 1 86 ? -5.049 14.086 -3.355 1.00 72.31 86 PRO A O 1
ATOM 674 N N . ILE A 1 87 ? -5.138 15.314 -1.471 1.00 72.88 87 ILE A N 1
ATOM 675 C CA . ILE A 1 87 ? -5.782 14.284 -0.656 1.00 72.88 87 ILE A CA 1
ATOM 676 C C . ILE A 1 87 ? -7.278 14.401 -0.950 1.00 72.88 87 ILE A C 1
ATOM 678 O O . ILE A 1 87 ? -7.954 15.276 -0.420 1.00 72.88 87 ILE A O 1
ATOM 682 N N . VAL A 1 88 ? -7.767 13.581 -1.879 1.00 67.38 88 VAL A N 1
ATOM 683 C CA . VAL A 1 88 ? -9.182 13.598 -2.302 1.00 67.38 88 VAL A CA 1
ATOM 684 C C . VAL A 1 88 ? -10.021 12.622 -1.475 1.00 67.38 88 VAL A C 1
ATOM 686 O O . VAL A 1 88 ? -11.233 12.771 -1.385 1.00 67.38 88 VAL A O 1
ATOM 689 N N . VAL A 1 89 ? -9.379 11.632 -0.849 1.00 69.69 89 VAL A N 1
ATOM 690 C CA . VAL A 1 89 ? -10.040 10.621 -0.022 1.00 69.69 89 VAL A CA 1
ATOM 691 C C . VAL A 1 89 ? -9.513 10.744 1.401 1.00 69.69 89 VAL A C 1
ATOM 693 O O . VAL A 1 89 ? -8.342 10.459 1.648 1.00 69.69 89 VAL A O 1
ATOM 696 N N . CYS A 1 90 ? -10.371 11.160 2.329 1.00 69.38 90 CYS A N 1
ATOM 697 C CA . CYS A 1 90 ? -10.085 11.175 3.760 1.00 69.38 90 CYS A CA 1
ATOM 698 C C . CYS A 1 90 ? -10.916 10.082 4.433 1.00 69.38 90 CYS A C 1
ATOM 700 O O . CYS A 1 90 ? -12.132 10.032 4.276 1.00 69.38 90 CYS A O 1
ATOM 702 N N . GLY A 1 91 ? -10.251 9.170 5.142 1.00 73.81 91 GLY A N 1
ATOM 703 C CA . GLY A 1 91 ? -10.925 8.162 5.956 1.00 73.81 91 GLY A CA 1
ATOM 704 C C . GLY A 1 91 ? -11.306 8.768 7.299 1.00 73.81 91 GLY A C 1
ATOM 705 O O . GLY A 1 91 ? -10.594 8.563 8.286 1.00 73.81 91 GLY A O 1
ATOM 706 N N . ASP A 1 92 ? -12.375 9.555 7.338 1.00 78.56 92 ASP A N 1
ATOM 707 C CA . ASP A 1 92 ? -12.769 10.290 8.543 1.00 78.56 92 ASP A CA 1
ATOM 708 C C . ASP A 1 92 ? -13.392 9.357 9.591 1.00 78.56 92 ASP A C 1
ATOM 710 O O . ASP A 1 92 ? -13.180 9.535 10.794 1.00 78.56 92 ASP A O 1
ATOM 714 N N . SER A 1 93 ? -14.038 8.282 9.140 1.00 87.06 93 SER A N 1
ATOM 715 C CA . SER A 1 93 ? -14.535 7.183 9.969 1.00 87.06 93 SER A CA 1
ATOM 716 C C . SER A 1 93 ? -13.710 5.897 9.832 1.00 87.06 93 SER A C 1
ATOM 718 O O . SER A 1 93 ? -13.051 5.644 8.821 1.00 87.06 93 SER A O 1
ATOM 720 N N . ASP A 1 94 ? -13.791 5.020 10.837 1.00 90.00 94 ASP A N 1
ATOM 721 C CA . ASP A 1 94 ? -13.157 3.693 10.783 1.00 90.00 94 ASP A CA 1
ATOM 722 C C . ASP A 1 94 ? -13.729 2.813 9.661 1.00 90.00 94 ASP A C 1
ATOM 724 O O . ASP A 1 94 ? -12.995 2.023 9.066 1.00 90.00 94 ASP A O 1
ATOM 728 N N . VAL A 1 95 ? -15.009 2.993 9.314 1.00 90.00 95 VAL A N 1
ATOM 729 C CA . VAL A 1 95 ? -15.660 2.299 8.191 1.00 90.00 95 VAL A CA 1
ATOM 730 C C . VAL A 1 95 ? -15.036 2.718 6.860 1.00 90.00 95 VAL A C 1
ATOM 732 O O . VAL A 1 95 ? -14.684 1.861 6.050 1.00 90.00 95 VAL A O 1
ATOM 735 N N . GLU A 1 96 ? -14.832 4.018 6.644 1.00 91.00 96 GLU A N 1
ATOM 736 C CA . GLU A 1 96 ? -14.175 4.524 5.434 1.00 91.00 96 GLU A CA 1
ATOM 737 C C . GLU A 1 96 ? -12.713 4.084 5.371 1.00 91.00 96 GLU A C 1
ATOM 739 O O . GLU A 1 96 ? -12.261 3.616 4.329 1.00 91.00 96 GLU A O 1
ATOM 744 N N . ARG A 1 97 ? -11.979 4.136 6.491 1.00 93.12 97 ARG A N 1
ATOM 745 C CA . ARG A 1 97 ? -10.593 3.636 6.557 1.00 93.12 97 ARG A CA 1
ATOM 746 C C . ARG A 1 97 ? -10.513 2.154 6.197 1.00 93.12 97 ARG A C 1
ATOM 748 O O . ARG A 1 97 ? -9.609 1.749 5.465 1.00 93.12 97 ARG A O 1
ATOM 755 N N . LEU A 1 98 ? -11.454 1.344 6.684 1.00 94.06 98 LEU A N 1
ATOM 756 C CA . LEU A 1 98 ? -11.527 -0.079 6.363 1.00 94.06 98 LEU A CA 1
ATOM 757 C C . LEU A 1 98 ? -11.836 -0.305 4.878 1.00 94.06 98 LEU A C 1
ATOM 759 O O . LEU A 1 98 ? -11.206 -1.159 4.249 1.00 94.06 98 LEU A O 1
ATOM 763 N N . ALA A 1 99 ? -12.759 0.473 4.309 1.00 93.81 99 ALA A N 1
ATOM 764 C CA . ALA A 1 99 ? -13.077 0.428 2.885 1.00 93.81 99 ALA A CA 1
ATOM 765 C C . ALA A 1 99 ? -11.855 0.800 2.029 1.00 93.81 99 ALA A C 1
ATOM 767 O O . ALA A 1 99 ? -11.511 0.067 1.106 1.00 93.81 99 ALA A O 1
ATOM 768 N N . MET A 1 100 ? -11.131 1.864 2.392 1.00 95.19 100 MET A N 1
ATOM 769 C CA . MET A 1 100 ? -9.903 2.289 1.711 1.00 95.19 100 MET A CA 1
ATOM 770 C C . MET A 1 100 ? -8.808 1.219 1.758 1.00 95.19 100 MET A C 1
ATOM 772 O O . MET A 1 100 ? -8.186 0.938 0.737 1.00 95.19 100 MET A O 1
ATOM 776 N N . LEU A 1 101 ? -8.572 0.602 2.923 1.00 96.44 101 LEU A N 1
ATOM 777 C CA . LEU A 1 101 ? -7.596 -0.486 3.064 1.00 96.44 101 LEU A CA 1
ATOM 778 C C . LEU A 1 101 ? -7.988 -1.712 2.233 1.00 96.44 101 LEU A C 1
ATOM 780 O O . LEU A 1 101 ? -7.129 -2.343 1.617 1.00 96.44 101 LEU A O 1
ATOM 784 N N . THR A 1 102 ? -9.279 -2.042 2.206 1.00 96.56 102 THR A N 1
ATOM 785 C CA . THR A 1 102 ? -9.811 -3.177 1.442 1.00 96.56 102 THR A CA 1
ATOM 786 C C . THR A 1 102 ? -9.679 -2.939 -0.060 1.00 96.56 102 THR A C 1
ATOM 788 O O . THR A 1 102 ? -9.238 -3.834 -0.783 1.00 96.56 102 THR A O 1
ATOM 791 N N . GLU A 1 103 ? -9.980 -1.726 -0.524 1.00 97.38 103 GLU A N 1
ATOM 792 C CA . GLU A 1 103 ? -9.822 -1.347 -1.927 1.00 97.38 103 GLU A CA 1
ATOM 793 C C . GLU A 1 103 ? -8.345 -1.317 -2.333 1.00 97.38 103 GLU A C 1
ATOM 795 O O . GLU A 1 103 ? -7.969 -1.932 -3.330 1.00 97.38 103 GLU A O 1
ATOM 800 N N . ALA A 1 104 ? -7.469 -0.722 -1.516 1.00 97.44 104 ALA A N 1
ATOM 801 C CA . ALA A 1 104 ? -6.027 -0.729 -1.763 1.00 97.44 104 ALA 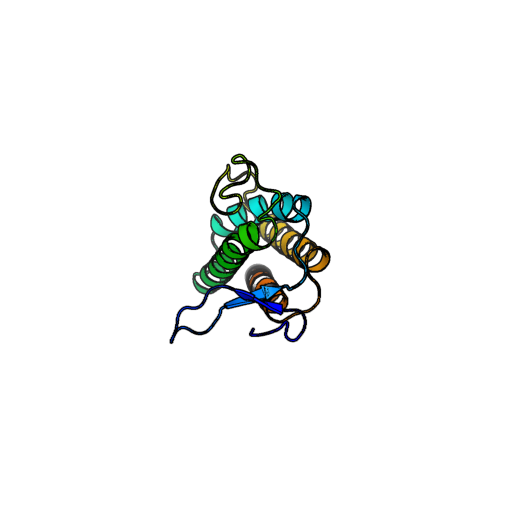A CA 1
ATOM 802 C C . ALA A 1 104 ? -5.477 -2.163 -1.886 1.00 97.44 104 ALA A C 1
ATOM 804 O O . ALA A 1 104 ? -4.696 -2.478 -2.788 1.00 97.44 104 ALA A O 1
ATOM 805 N N . ARG A 1 105 ? -5.943 -3.067 -1.016 1.00 98.31 105 ARG A N 1
ATOM 806 C CA . ARG A 1 105 ? -5.615 -4.496 -1.062 1.00 98.31 105 ARG A CA 1
ATOM 807 C C . ARG A 1 105 ? -6.110 -5.160 -2.350 1.00 98.31 105 ARG A C 1
ATOM 809 O O . ARG A 1 105 ? -5.362 -5.922 -2.962 1.00 98.31 105 ARG A O 1
ATOM 816 N N . SER A 1 106 ? -7.345 -4.875 -2.764 1.00 98.25 106 SER A N 1
ATOM 817 C CA . SER A 1 106 ? -7.944 -5.374 -4.011 1.00 98.25 106 SER A CA 1
ATOM 818 C C . SER A 1 106 ? -7.143 -4.935 -5.240 1.00 98.25 106 SER A C 1
ATOM 820 O O . SER A 1 106 ? -6.799 -5.763 -6.088 1.00 98.25 106 SER A O 1
ATOM 822 N N . ILE A 1 107 ? -6.760 -3.657 -5.298 1.00 98.50 107 ILE A N 1
ATOM 823 C CA . ILE A 1 107 ? -5.953 -3.100 -6.388 1.00 98.50 107 ILE A CA 1
ATOM 824 C C . ILE A 1 107 ? -4.590 -3.798 -6.471 1.00 98.50 107 ILE A C 1
ATOM 826 O O . ILE A 1 107 ? -4.207 -4.257 -7.546 1.00 98.50 107 ILE A O 1
ATOM 830 N N . VAL A 1 108 ? -3.886 -3.970 -5.346 1.00 98.19 108 VAL A N 1
ATOM 831 C CA . VAL A 1 108 ? -2.581 -4.659 -5.318 1.00 98.19 108 VAL A CA 1
ATOM 832 C C . VAL A 1 108 ? -2.685 -6.123 -5.764 1.00 98.19 108 VAL A C 1
ATOM 834 O O . VAL A 1 108 ? -1.789 -6.615 -6.451 1.00 98.19 108 VAL A O 1
ATOM 837 N N . LEU A 1 109 ? -3.774 -6.821 -5.426 1.00 98.25 109 LEU A N 1
ATOM 838 C CA . LEU A 1 109 ? -4.012 -8.197 -5.883 1.00 98.25 109 LEU A CA 1
ATOM 839 C C . LEU A 1 109 ? -4.282 -8.293 -7.389 1.00 98.25 109 LEU A C 1
ATOM 841 O O . LEU A 1 109 ? -3.899 -9.284 -8.006 1.00 98.25 109 LEU A O 1
ATOM 845 N N . ARG A 1 110 ? -4.934 -7.284 -7.974 1.00 97.94 110 ARG A N 1
ATOM 846 C CA . ARG A 1 110 ? -5.193 -7.202 -9.420 1.00 97.94 110 ARG A CA 1
ATOM 847 C C . ARG A 1 110 ? -3.960 -6.750 -10.207 1.00 97.94 110 ARG A C 1
ATOM 849 O O . ARG A 1 110 ? -3.771 -7.190 -11.338 1.00 97.94 110 ARG A O 1
ATOM 856 N N . GLY A 1 111 ? -3.146 -5.876 -9.617 1.00 97.06 111 GLY A N 1
ATOM 857 C CA . GLY A 1 111 ? -1.986 -5.266 -10.264 1.00 97.06 111 GLY A CA 1
ATOM 858 C C . GLY A 1 111 ? -0.759 -6.170 -10.322 1.00 97.06 111 GLY A C 1
ATOM 859 O O . GLY A 1 111 ? -0.080 -6.199 -11.343 1.00 97.06 111 GLY A O 1
ATOM 860 N N . TYR A 1 112 ? -0.509 -6.961 -9.277 1.00 97.69 112 TYR A N 1
ATOM 861 C CA . TYR A 1 112 ? 0.708 -7.767 -9.167 1.00 97.69 112 TYR A CA 1
ATOM 862 C C . TYR A 1 112 ? 0.426 -9.261 -9.016 1.00 97.69 112 TYR A C 1
ATOM 864 O O . TYR A 1 112 ? -0.489 -9.673 -8.299 1.00 97.69 112 TYR A O 1
ATOM 872 N N . ASP A 1 113 ? 1.292 -10.083 -9.605 1.00 96.56 113 ASP A N 1
ATOM 873 C CA . ASP A 1 113 ? 1.298 -11.534 -9.394 1.00 96.56 113 ASP A CA 1
ATOM 874 C C . ASP A 1 113 ? 1.865 -11.897 -8.007 1.00 96.56 113 ASP A C 1
ATOM 876 O O . ASP A 1 113 ? 2.404 -11.046 -7.293 1.00 96.56 113 ASP A O 1
ATOM 880 N N . ASP A 1 114 ? 1.720 -13.156 -7.575 1.00 97.25 114 ASP A N 1
ATOM 881 C CA . ASP A 1 114 ? 2.204 -13.550 -6.248 1.00 97.25 114 ASP A CA 1
ATOM 882 C C . ASP A 1 114 ? 3.722 -13.539 -6.134 1.00 97.25 114 ASP A C 1
ATOM 884 O O . ASP A 1 114 ? 4.420 -14.376 -6.694 1.00 97.25 114 ASP A O 1
ATOM 888 N N . CYS A 1 115 ? 4.225 -12.607 -5.332 1.00 96.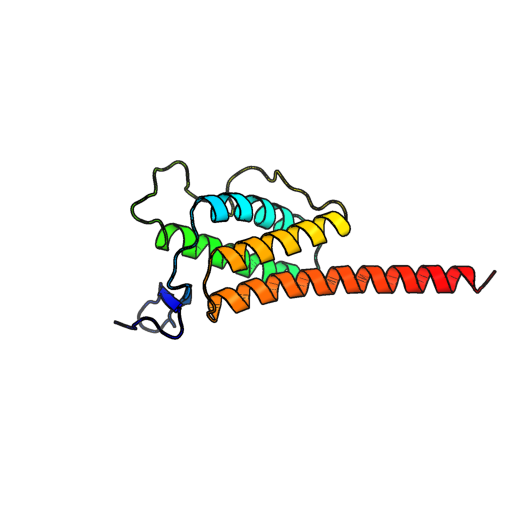75 115 CYS A N 1
ATOM 889 C CA . CYS A 1 115 ? 5.638 -12.459 -5.043 1.00 96.75 115 CYS A CA 1
ATOM 890 C C . CYS A 1 115 ? 5.843 -11.868 -3.642 1.00 96.75 115 CYS A C 1
ATOM 892 O O . CYS A 1 115 ? 4.926 -11.334 -3.006 1.00 96.75 115 CYS A O 1
ATOM 894 N N . LYS A 1 116 ? 7.076 -11.957 -3.130 1.00 96.19 116 LYS A N 1
ATOM 895 C CA . LYS A 1 116 ? 7.416 -11.437 -1.796 1.00 96.19 116 LYS A CA 1
ATOM 896 C C . LYS A 1 116 ? 7.130 -9.927 -1.653 1.00 96.19 116 LYS A C 1
ATOM 898 O O . LYS A 1 116 ? 6.494 -9.582 -0.658 1.00 96.19 116 LYS A O 1
ATOM 903 N N . PRO A 1 117 ? 7.525 -9.041 -2.593 1.00 96.94 117 PRO A N 1
ATOM 904 C CA . PRO A 1 117 ? 7.213 -7.611 -2.500 1.00 96.94 117 PRO A CA 1
ATOM 905 C C . PRO A 1 117 ? 5.710 -7.327 -2.381 1.00 96.94 117 PRO A C 1
ATOM 907 O O . PRO A 1 117 ? 5.294 -6.605 -1.474 1.00 96.94 117 PRO A O 1
ATOM 910 N N . ARG A 1 118 ? 4.876 -7.985 -3.201 1.00 97.81 118 ARG A N 1
ATOM 911 C CA . ARG A 1 118 ? 3.413 -7.868 -3.113 1.00 97.81 118 ARG A CA 1
ATOM 912 C C . ARG A 1 118 ? 2.891 -8.283 -1.739 1.00 97.81 118 ARG A C 1
ATOM 914 O O . ARG A 1 118 ? 2.106 -7.559 -1.134 1.00 97.81 118 ARG A O 1
ATOM 921 N N . ARG A 1 119 ? 3.331 -9.432 -1.211 1.00 98.31 119 ARG A N 1
ATOM 922 C CA . ARG A 1 119 ? 2.903 -9.903 0.120 1.00 98.31 119 ARG A CA 1
ATOM 923 C C . ARG A 1 119 ? 3.281 -8.929 1.237 1.00 98.31 119 ARG A C 1
ATOM 925 O O . ARG A 1 119 ? 2.512 -8.780 2.182 1.00 98.31 119 ARG A O 1
ATOM 932 N N . THR A 1 120 ? 4.416 -8.241 1.120 1.00 97.75 120 THR A N 1
ATOM 933 C CA . THR A 1 120 ? 4.809 -7.187 2.067 1.00 97.75 120 THR A CA 1
ATOM 934 C C . THR A 1 120 ? 3.827 -6.013 2.053 1.00 97.75 120 THR A C 1
ATOM 936 O O . THR A 1 120 ? 3.435 -5.560 3.128 1.00 97.75 120 THR A O 1
ATOM 939 N N . LEU A 1 121 ? 3.377 -5.562 0.873 1.00 97.62 121 LEU A N 1
ATOM 940 C CA . LEU A 1 121 ? 2.341 -4.523 0.764 1.00 97.62 121 LEU A CA 1
ATOM 941 C C . LEU A 1 121 ? 1.026 -4.976 1.407 1.00 97.62 121 LEU A C 1
ATOM 943 O O . LEU A 1 121 ? 0.470 -4.273 2.250 1.00 97.62 121 LEU A O 1
ATOM 947 N N . LEU A 1 122 ? 0.565 -6.184 1.071 1.00 98.44 122 LEU A N 1
ATOM 948 C CA . LEU A 1 122 ? -0.672 -6.740 1.628 1.00 98.44 122 LEU A CA 1
ATOM 949 C C . LEU A 1 122 ? -0.605 -6.835 3.160 1.00 98.44 122 LEU A C 1
ATOM 951 O O . LEU A 1 122 ? -1.548 -6.445 3.839 1.00 98.44 122 LEU A O 1
ATOM 955 N N . ALA A 1 123 ? 0.540 -7.237 3.718 1.00 98.31 123 ALA A N 1
ATOM 956 C CA . ALA A 1 123 ? 0.745 -7.295 5.164 1.00 98.31 123 ALA A CA 1
ATOM 957 C C . ALA A 1 123 ? 0.731 -5.915 5.855 1.00 98.31 123 ALA A C 1
ATOM 959 O O . ALA A 1 123 ? 0.499 -5.836 7.068 1.00 98.31 123 ALA A O 1
ATOM 960 N N . ALA A 1 124 ? 1.003 -4.824 5.130 1.00 97.94 124 ALA A N 1
ATOM 961 C CA . ALA A 1 124 ? 0.829 -3.469 5.646 1.00 97.94 124 ALA A CA 1
ATOM 962 C C . ALA A 1 124 ? -0.661 -3.108 5.736 1.00 97.94 124 ALA A C 1
ATOM 964 O O . ALA A 1 124 ? -1.099 -2.615 6.777 1.00 97.94 124 ALA A O 1
ATOM 965 N N . PHE A 1 125 ? -1.442 -3.427 4.701 1.00 97.94 125 PHE A N 1
ATOM 966 C CA . PHE A 1 125 ? -2.890 -3.200 4.701 1.00 97.94 125 PHE A CA 1
ATOM 967 C C . PHE A 1 125 ? -3.606 -4.060 5.741 1.00 97.94 125 PHE A C 1
ATOM 969 O O . PHE A 1 125 ? -4.375 -3.533 6.543 1.00 97.94 125 PHE A O 1
ATOM 976 N N . ASP A 1 126 ? -3.279 -5.351 5.811 1.00 97.81 126 ASP A N 1
ATOM 977 C CA . ASP A 1 126 ? -3.857 -6.283 6.782 1.00 97.81 126 ASP A CA 1
ATOM 978 C C . ASP A 1 126 ? -3.566 -5.840 8.231 1.00 97.81 126 ASP A C 1
ATOM 980 O O . ASP A 1 126 ? -4.393 -6.026 9.124 1.00 97.81 126 ASP A O 1
ATOM 984 N N . ALA A 1 127 ? -2.419 -5.192 8.483 1.00 97.56 127 ALA A N 1
ATOM 985 C CA . ALA A 1 127 ? -2.118 -4.618 9.794 1.00 97.56 127 ALA A CA 1
ATOM 986 C C . ALA A 1 127 ? -3.039 -3.438 10.149 1.00 97.56 127 ALA A C 1
ATOM 988 O O . ALA A 1 127 ? -3.449 -3.328 11.304 1.00 97.56 127 ALA A O 1
ATOM 989 N N . GLY A 1 128 ? -3.376 -2.586 9.175 1.00 96.38 128 GLY A N 1
ATOM 990 C CA . GLY A 1 128 ? -4.359 -1.516 9.358 1.00 96.38 128 GLY A CA 1
ATOM 991 C C . GLY A 1 128 ? -5.764 -2.063 9.599 1.00 96.38 128 GLY A C 1
ATOM 992 O O . GLY A 1 128 ? -6.437 -1.638 10.534 1.00 96.38 128 GLY A O 1
ATOM 993 N N . VAL A 1 129 ? -6.172 -3.075 8.827 1.00 96.50 129 VAL A N 1
ATOM 994 C CA . VAL A 1 129 ? -7.472 -3.746 8.994 1.00 96.50 129 VAL A CA 1
ATOM 995 C C . VAL A 1 129 ? -7.592 -4.343 10.397 1.00 96.50 129 VAL A C 1
ATOM 997 O O . VAL A 1 129 ? -8.584 -4.117 11.089 1.00 96.50 129 VAL A O 1
ATOM 1000 N N . ALA A 1 130 ? -6.560 -5.057 10.852 1.00 96.25 130 ALA A N 1
ATOM 1001 C CA . ALA A 1 130 ? -6.550 -5.672 12.175 1.00 96.25 130 ALA A CA 1
ATOM 1002 C C . ALA A 1 130 ? -6.621 -4.642 13.316 1.00 96.25 130 ALA A C 1
ATOM 1004 O O . ALA A 1 130 ? -7.228 -4.923 14.353 1.00 96.25 130 ALA A O 1
ATOM 1005 N N . GLU A 1 131 ? -6.011 -3.465 13.144 1.00 95.44 131 GLU A N 1
ATOM 1006 C CA . GLU A 1 131 ? -6.078 -2.374 14.122 1.00 95.44 131 GLU A CA 1
ATOM 1007 C C . GLU A 1 131 ? -7.504 -1.828 14.258 1.00 95.44 131 GLU A C 1
ATOM 1009 O O . GLU A 1 131 ? -8.021 -1.775 15.377 1.00 95.44 131 GLU A O 1
ATOM 1014 N N . LEU A 1 132 ? -8.167 -1.525 13.138 1.00 93.44 132 LEU A N 1
ATOM 1015 C CA . LEU A 1 132 ? -9.542 -1.008 13.132 1.00 93.44 132 LEU A CA 1
ATOM 1016 C C . LEU A 1 132 ? -10.530 -2.023 13.716 1.00 93.44 132 LEU A C 1
ATOM 1018 O O . LEU A 1 132 ? -11.304 -1.702 14.615 1.00 93.44 132 LEU A O 1
ATOM 1022 N N . GLN A 1 133 ? -10.434 -3.288 13.301 1.00 92.44 133 GLN A N 1
ATOM 1023 C CA . GLN A 1 133 ? -11.285 -4.355 13.835 1.00 92.44 133 GLN A CA 1
ATOM 1024 C C . GLN A 1 133 ? -11.069 -4.585 15.338 1.00 92.44 133 GLN A C 1
ATOM 1026 O O . GLN A 1 133 ? -11.982 -4.992 16.058 1.00 92.44 133 GLN A O 1
ATOM 1031 N N . LYS A 1 134 ? -9.848 -4.367 15.845 1.00 90.88 134 LYS A N 1
ATOM 1032 C CA . LYS A 1 134 ? -9.576 -4.446 17.285 1.00 90.88 134 LYS A CA 1
ATOM 1033 C C . LYS A 1 134 ? -10.210 -3.271 18.030 1.00 90.88 134 LYS A C 1
ATOM 1035 O O . LYS A 1 134 ? -10.763 -3.492 19.105 1.00 90.88 134 LYS A O 1
ATOM 1040 N N . ALA A 1 135 ? -10.131 -2.061 17.480 1.00 85.81 135 ALA A N 1
ATOM 1041 C CA . ALA A 1 135 ? -10.745 -0.877 18.071 1.00 85.81 135 ALA A CA 1
ATOM 1042 C C . ALA A 1 135 ? -12.271 -1.033 18.173 1.00 85.81 135 ALA A C 1
ATOM 1044 O O . ALA A 1 135 ? -12.833 -0.825 19.248 1.00 85.81 135 ALA A O 1
ATOM 1045 N N . GLU A 1 136 ? -12.909 -1.521 17.107 1.00 86.25 136 GLU A N 1
ATOM 1046 C CA . GLU A 1 136 ? -14.347 -1.801 17.063 1.00 86.25 136 GLU A CA 1
ATOM 1047 C C . GLU A 1 136 ? -14.775 -2.800 18.149 1.00 86.25 136 GLU A C 1
ATOM 1049 O O . GLU A 1 136 ? -15.674 -2.517 18.945 1.00 86.25 136 GLU A O 1
ATOM 1054 N N . ARG A 1 137 ? -14.082 -3.945 18.256 1.00 86.06 137 ARG A N 1
ATOM 1055 C CA . ARG A 1 137 ? -14.370 -4.954 19.293 1.00 86.06 137 ARG A CA 1
ATOM 1056 C C . ARG A 1 137 ? -14.226 -4.398 20.707 1.00 86.06 137 ARG A C 1
ATOM 1058 O O . ARG A 1 137 ? -15.044 -4.702 21.573 1.00 86.06 137 ARG A O 1
ATOM 1065 N N . ASN A 1 138 ? -13.197 -3.587 20.944 1.00 84.19 138 ASN A N 1
ATOM 1066 C CA . ASN A 1 138 ? -12.959 -2.981 22.251 1.00 84.19 138 ASN A CA 1
ATOM 1067 C C . ASN A 1 138 ? -14.044 -1.951 22.605 1.00 84.19 138 ASN A C 1
ATOM 1069 O O . ASN A 1 138 ? -14.489 -1.908 23.751 1.00 84.19 138 ASN A O 1
ATOM 1073 N N . GLY A 1 139 ? -14.499 -1.159 21.629 1.00 78.19 139 GLY A N 1
ATOM 1074 C CA . GLY A 1 139 ? -15.606 -0.218 21.805 1.00 78.19 139 GLY A CA 1
ATOM 1075 C C . GLY A 1 139 ? -16.931 -0.925 22.106 1.00 78.19 139 GLY A C 1
ATOM 1076 O O . GLY A 1 139 ? -17.636 -0.547 23.043 1.00 78.19 139 GLY A O 1
ATOM 1077 N N . ALA A 1 140 ? -17.232 -2.006 21.381 1.00 74.75 140 ALA A N 1
ATOM 1078 C CA . ALA A 1 140 ? -18.426 -2.818 21.612 1.00 74.75 140 ALA A CA 1
ATOM 1079 C C . ALA A 1 140 ? -18.435 -3.464 23.012 1.00 74.75 140 ALA A C 1
ATOM 1081 O O . ALA A 1 140 ? -19.458 -3.441 23.700 1.00 74.75 140 ALA A O 1
ATOM 1082 N N . ALA A 1 141 ? -17.290 -3.986 23.467 1.00 73.31 141 ALA A N 1
ATOM 1083 C CA . ALA A 1 141 ? -17.150 -4.566 24.803 1.00 73.31 141 ALA A CA 1
ATOM 1084 C C . ALA A 1 141 ? -17.342 -3.524 25.922 1.00 73.31 141 ALA A C 1
ATOM 1086 O O . ALA A 1 141 ? -18.027 -3.800 26.909 1.00 73.31 141 ALA A O 1
ATOM 1087 N N . ALA A 1 142 ? -16.793 -2.315 25.758 1.00 70.50 142 ALA A N 1
ATOM 1088 C CA . ALA A 1 142 ? -16.962 -1.225 26.721 1.00 70.50 142 ALA A CA 1
ATOM 1089 C C . ALA A 1 142 ? -18.431 -0.776 26.840 1.00 70.50 142 ALA A C 1
ATOM 1091 O O . ALA A 1 142 ? -18.932 -0.561 27.945 1.00 70.50 142 ALA A O 1
ATOM 1092 N N . PHE A 1 143 ? -19.148 -0.697 25.715 1.00 65.38 143 PHE A N 1
ATOM 1093 C CA . PHE A 1 143 ? -20.566 -0.332 25.695 1.00 65.38 143 PHE A CA 1
ATOM 1094 C C . PHE A 1 143 ? -21.469 -1.396 26.342 1.00 65.38 143 PHE A C 1
ATOM 1096 O O . PHE A 1 143 ? -22.395 -1.061 27.083 1.00 65.38 143 PHE A O 1
ATOM 1103 N N . ALA A 1 144 ? -21.188 -2.682 26.110 1.00 70.19 144 ALA A N 1
ATOM 1104 C CA . ALA A 1 144 ? -21.917 -3.782 26.742 1.00 70.19 144 ALA A CA 1
ATOM 1105 C C . ALA A 1 144 ? -21.704 -3.822 28.269 1.00 70.19 144 ALA A C 1
ATOM 1107 O O . ALA A 1 144 ? -22.665 -4.010 29.014 1.00 70.19 144 ALA A O 1
ATOM 1108 N N . GLY A 1 145 ? -20.475 -3.574 28.739 1.00 68.06 145 GLY A N 1
ATOM 1109 C CA . GLY A 1 145 ? -20.164 -3.487 30.171 1.00 68.06 145 GLY A CA 1
ATOM 1110 C C . GLY A 1 145 ? -20.872 -2.327 30.881 1.00 68.06 145 GLY A C 1
ATOM 1111 O O . GLY A 1 145 ? -21.338 -2.494 32.004 1.00 68.06 145 GLY A O 1
ATOM 1112 N N . ALA A 1 146 ? -21.033 -1.181 30.212 1.00 64.38 146 ALA A N 1
ATOM 1113 C CA . ALA A 1 146 ? -21.747 -0.026 30.763 1.00 64.38 146 ALA A CA 1
ATOM 1114 C C . ALA A 1 146 ? -23.269 -0.244 30.886 1.00 64.38 146 ALA A C 1
ATOM 1116 O O . ALA A 1 146 ? -23.903 0.333 31.765 1.00 64.38 146 ALA A O 1
ATOM 1117 N N . ARG A 1 147 ? -23.869 -1.085 30.030 1.00 64.06 147 ARG A N 1
ATOM 1118 C CA . ARG A 1 147 ? -25.307 -1.414 30.084 1.00 64.06 147 ARG A CA 1
ATOM 1119 C C . ARG A 1 147 ? -25.671 -2.488 31.109 1.00 64.06 147 ARG A C 1
ATOM 1121 O O . ARG A 1 147 ? -26.824 -2.542 31.508 1.00 64.06 147 ARG A O 1
ATOM 1128 N N . GLY A 1 148 ? -24.724 -3.331 31.521 1.00 58.19 148 GLY A N 1
ATOM 1129 C CA . GLY A 1 148 ? -24.951 -4.370 32.536 1.00 58.19 148 GLY A CA 1
ATOM 1130 C C . GLY A 1 148 ? -24.819 -3.893 33.987 1.00 58.19 148 GLY A C 1
ATOM 1131 O O . GLY A 1 148 ? -25.033 -4.686 34.897 1.00 58.19 148 GLY A O 1
ATOM 1132 N N . ALA A 1 149 ? -24.437 -2.632 34.203 1.00 57.34 149 ALA A N 1
ATOM 1133 C CA . ALA A 1 149 ? -24.205 -2.041 35.524 1.00 57.34 149 ALA A CA 1
ATOM 1134 C C . ALA A 1 149 ? -25.312 -1.062 35.976 1.00 57.34 149 ALA A C 1
ATOM 1136 O O . ALA A 1 149 ? -25.133 -0.398 36.995 1.00 57.34 149 ALA A O 1
ATOM 1137 N N . ASN A 1 150 ? -26.421 -0.968 35.228 1.00 45.78 150 ASN A N 1
ATOM 1138 C CA . ASN A 1 150 ? -27.598 -0.145 35.539 1.00 45.78 150 ASN A CA 1
ATOM 1139 C C . 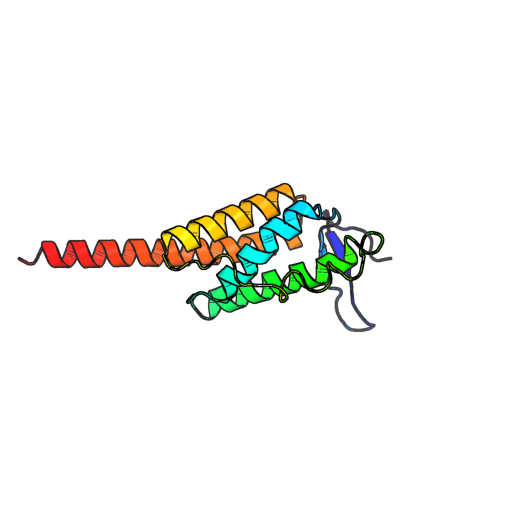ASN A 1 150 ? -28.824 -1.015 35.814 1.00 45.78 150 ASN A C 1
ATOM 1141 O O . ASN A 1 150 ? -29.041 -1.967 35.030 1.00 45.78 150 ASN A O 1
#